Protein AF-A0A842SM44-F1 (afdb_monomer_lite)

Radius of gyration: 12.61 Å; chains: 1; bounding box: 32×22×26 Å

Foldseek 3Di:
DVVVVVVVVVVPWDKDWDDQVVCCVPNPHDDDDDTDMDTDDDPVCVVVVVVVD

pLDDT: mean 88.4, std 11.48, range [53.69, 97.12]

Secondary structure (DSSP, 8-state):
-HHHHHHHHHHT--EEEEHHHHHHHHS-----S--EEEE---GGGHHHHTTT-

Structure (mmCIF, N/CA/C/O backbone):
data_AF-A0A842SM44-F1
#
_entry.id   AF-A0A842SM44-F1
#
loop_
_atom_site.group_PDB
_atom_site.id
_atom_site.type_symbol
_atom_site.label_atom_id
_atom_site.label_alt_id
_atom_site.label_comp_id
_atom_site.label_asym_id
_atom_site.label_entity_id
_atom_site.label_seq_id
_atom_site.pdbx_PDB_ins_code
_atom_site.Cartn_x
_atom_site.Cartn_y
_atom_site.Cartn_z
_atom_site.occupancy
_atom_site.B_iso_or_equiv
_atom_site.auth_seq_id
_atom_site.auth_comp_id
_atom_site.auth_asym_id
_atom_site.auth_atom_id
_atom_site.pdbx_PDB_model_num
ATOM 1 N N . MET A 1 1 ? 8.156 5.367 1.728 1.00 87.44 1 MET A N 1
ATOM 2 C CA . MET A 1 1 ? 7.576 4.007 1.792 1.00 87.44 1 MET A CA 1
ATOM 3 C C . MET A 1 1 ? 7.293 3.492 3.210 1.00 87.44 1 MET A C 1
ATOM 5 O O . MET A 1 1 ? 6.132 3.285 3.524 1.00 87.44 1 MET A O 1
ATOM 9 N N . LYS A 1 2 ? 8.278 3.348 4.116 1.00 93.19 2 LYS A N 1
ATOM 10 C CA . LYS A 1 2 ? 8.055 2.792 5.480 1.00 93.19 2 LYS A CA 1
ATOM 11 C C . LYS A 1 2 ? 6.903 3.439 6.277 1.00 93.19 2 LYS A C 1
ATOM 13 O O . LYS A 1 2 ? 6.124 2.729 6.901 1.00 93.19 2 LYS A O 1
ATOM 18 N N . ARG A 1 3 ? 6.774 4.773 6.235 1.00 93.44 3 ARG A N 1
ATOM 19 C CA . ARG A 1 3 ? 5.684 5.509 6.907 1.00 93.44 3 ARG A CA 1
ATOM 20 C C . ARG A 1 3 ? 4.299 5.114 6.384 1.00 93.44 3 ARG A C 1
ATOM 22 O O . ARG A 1 3 ? 3.407 4.901 7.187 1.00 93.44 3 ARG A O 1
ATOM 29 N N . LEU A 1 4 ? 4.143 4.977 5.068 1.00 91.19 4 LEU A N 1
ATOM 30 C CA . LEU A 1 4 ? 2.875 4.601 4.440 1.00 91.19 4 LEU A CA 1
ATOM 31 C C . LEU A 1 4 ? 2.438 3.194 4.873 1.00 91.19 4 LEU A C 1
ATOM 33 O O . LEU A 1 4 ? 1.328 3.034 5.360 1.00 91.19 4 LEU A O 1
ATOM 37 N N . ILE A 1 5 ? 3.341 2.207 4.810 1.00 92.94 5 ILE A N 1
ATOM 38 C CA . ILE A 1 5 ? 3.065 0.836 5.285 1.00 92.94 5 ILE A CA 1
ATOM 39 C C . ILE A 1 5 ? 2.678 0.836 6.768 1.00 92.94 5 ILE A C 1
ATOM 41 O O . ILE A 1 5 ? 1.743 0.150 7.162 1.00 92.94 5 ILE A O 1
ATOM 45 N N . LYS A 1 6 ? 3.367 1.632 7.599 1.00 95.12 6 LYS A N 1
ATOM 46 C CA . LYS A 1 6 ? 3.042 1.749 9.026 1.00 95.12 6 LYS A CA 1
ATOM 47 C C . LYS A 1 6 ? 1.611 2.244 9.248 1.00 95.12 6 LYS A C 1
ATOM 49 O O . LYS A 1 6 ? 0.928 1.694 10.104 1.00 95.12 6 LYS A O 1
ATOM 54 N N . GLU A 1 7 ? 1.168 3.268 8.522 1.00 91.25 7 GLU A N 1
ATOM 55 C CA . GLU A 1 7 ? -0.190 3.802 8.686 1.00 91.25 7 GLU A CA 1
ATOM 56 C C . GLU A 1 7 ? -1.262 2.875 8.093 1.00 91.25 7 GLU A C 1
ATOM 58 O O . GLU A 1 7 ? -2.298 2.688 8.724 1.00 91.25 7 GLU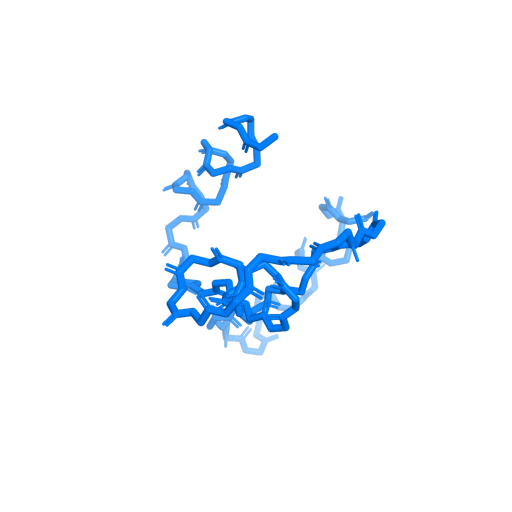 A O 1
ATOM 63 N N . LEU A 1 8 ? -0.994 2.210 6.964 1.00 90.00 8 LEU A N 1
ATOM 64 C CA . LEU A 1 8 ? -1.901 1.195 6.410 1.00 90.00 8 LEU A CA 1
ATOM 65 C C . LEU A 1 8 ? -2.051 -0.008 7.352 1.00 90.00 8 LEU A C 1
ATOM 67 O O . LEU A 1 8 ? -3.160 -0.444 7.622 1.00 90.00 8 LEU A O 1
ATOM 71 N N . ASN A 1 9 ? -0.963 -0.490 7.957 1.00 92.38 9 ASN A N 1
ATOM 72 C CA . ASN A 1 9 ? -1.044 -1.586 8.928 1.00 92.38 9 ASN A CA 1
ATOM 73 C C . ASN A 1 9 ? -1.841 -1.206 10.188 1.00 92.38 9 ASN A C 1
ATOM 75 O O . ASN A 1 9 ? -2.456 -2.067 10.811 1.00 92.38 9 ASN A O 1
ATOM 79 N N . LYS A 1 10 ? -1.837 0.075 10.579 1.00 92.19 10 LYS A N 1
ATOM 80 C CA . LYS A 1 10 ? -2.643 0.565 11.708 1.00 92.19 10 LYS A CA 1
ATOM 81 C C . LYS A 1 10 ? -4.123 0.711 11.371 1.00 92.19 10 LYS A C 1
ATOM 83 O O . LYS A 1 10 ? -4.930 0.677 12.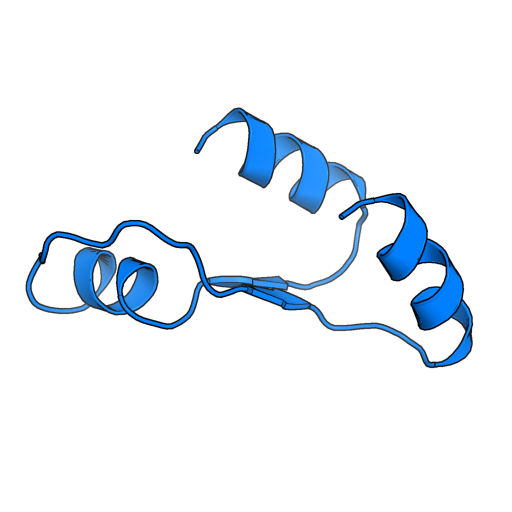293 1.00 92.19 10 LYS A O 1
ATOM 88 N N . SER A 1 11 ? -4.483 0.914 10.102 1.00 86.81 11 SER A N 1
ATOM 89 C CA . SER A 1 11 ? -5.886 1.091 9.707 1.00 86.81 11 SER A CA 1
ATOM 90 C C . SER A 1 11 ? -6.702 -0.199 9.833 1.00 86.81 11 SER A C 1
ATOM 92 O O . SER A 1 11 ? -7.929 -0.132 9.831 1.00 86.81 11 SER A O 1
ATOM 94 N N . GLN A 1 12 ? -6.026 -1.351 9.954 1.00 87.06 12 GLN A N 1
ATOM 95 C CA . GLN A 1 12 ? -6.614 -2.695 10.000 1.00 87.06 12 GLN A CA 1
ATOM 96 C C . GLN A 1 12 ? -7.510 -3.028 8.797 1.00 87.06 12 GLN A C 1
ATOM 98 O O . GLN A 1 12 ? -8.327 -3.940 8.875 1.00 87.06 12 GLN A O 1
ATOM 103 N N . GLN A 1 13 ? -7.363 -2.295 7.692 1.00 89.12 13 GLN A N 1
ATOM 104 C CA . GLN A 1 13 ? -7.995 -2.633 6.423 1.00 89.12 13 GLN A CA 1
ATOM 105 C C . GLN A 1 13 ? -7.049 -3.509 5.615 1.00 89.12 13 GLN A C 1
ATOM 107 O O . GLN A 1 13 ? -5.844 -3.241 5.569 1.00 89.12 13 GLN A O 1
ATOM 112 N N . ASP A 1 14 ? -7.595 -4.510 4.935 1.00 94.06 14 ASP A N 1
ATOM 113 C CA . ASP A 1 14 ? -6.824 -5.255 3.950 1.00 94.06 14 ASP A CA 1
ATOM 114 C C . ASP A 1 14 ? -6.472 -4.328 2.783 1.00 94.06 14 ASP A C 1
ATOM 116 O O . ASP A 1 14 ? -7.298 -3.549 2.297 1.00 94.06 14 ASP A O 1
ATOM 120 N N . TYR A 1 15 ? -5.223 -4.386 2.334 1.00 94.94 15 TYR A N 1
ATOM 121 C CA . TYR A 1 15 ? -4.747 -3.577 1.222 1.00 94.94 15 TYR A CA 1
ATOM 122 C C . TYR A 1 15 ? -3.715 -4.338 0.399 1.00 94.94 15 TYR A C 1
ATOM 124 O O . TYR A 1 15 ? -3.032 -5.238 0.888 1.00 94.94 15 TYR A O 1
ATOM 132 N N . MET A 1 16 ? -3.555 -3.929 -0.855 1.00 96.12 16 MET A N 1
ATOM 133 C CA . MET A 1 16 ? -2.463 -4.385 -1.702 1.00 96.12 16 MET A CA 1
ATOM 134 C C . MET A 1 16 ? -1.895 -3.243 -2.536 1.00 96.12 16 MET A C 1
ATOM 136 O O . MET A 1 16 ? -2.621 -2.355 -2.986 1.00 96.12 16 MET A O 1
ATOM 140 N N . PHE A 1 17 ? -0.584 -3.292 -2.766 1.00 96.31 17 PHE A N 1
ATOM 141 C CA . PHE A 1 17 ? 0.063 -2.445 -3.762 1.00 96.31 17 PHE A CA 1
ATOM 142 C C . PHE A 1 17 ? -0.201 -2.995 -5.157 1.00 96.31 17 PHE A C 1
ATOM 144 O O . PHE A 1 17 ? -0.120 -4.203 -5.380 1.00 96.31 17 PHE A O 1
ATOM 151 N N . THR A 1 18 ? -0.470 -2.100 -6.099 1.00 96.81 18 THR A N 1
ATOM 152 C CA . THR A 1 18 ? -0.652 -2.439 -7.510 1.00 96.81 18 THR A CA 1
ATOM 153 C C . THR A 1 18 ? 0.214 -1.530 -8.389 1.00 96.81 18 THR A C 1
ATOM 155 O O . THR A 1 18 ? 1.131 -0.860 -7.901 1.00 96.81 18 THR A O 1
ATOM 158 N N . GLY A 1 19 ? -0.002 -1.580 -9.700 1.00 95.81 19 GLY A N 1
ATOM 159 C CA . GLY A 1 19 ? 0.667 -0.715 -10.662 1.00 95.81 19 GLY A CA 1
ATOM 160 C C . GLY A 1 19 ? 2.185 -0.894 -10.694 1.00 95.81 19 GLY A C 1
ATOM 161 O O . GLY A 1 19 ? 2.723 -1.995 -10.524 1.00 95.81 19 GLY A O 1
ATOM 162 N N . ALA A 1 20 ? 2.899 0.204 -10.944 1.00 96.31 20 ALA A N 1
ATOM 163 C CA . ALA A 1 20 ? 4.339 0.173 -11.195 1.00 96.31 20 ALA A CA 1
ATOM 164 C C . ALA A 1 20 ? 5.168 -0.289 -9.983 1.00 96.31 20 ALA A C 1
ATOM 166 O O . ALA A 1 20 ? 6.247 -0.863 -10.164 1.00 96.31 20 ALA A O 1
ATOM 167 N N . LEU A 1 21 ? 4.664 -0.100 -8.756 1.00 95.19 21 LEU A N 1
ATOM 168 C CA . LEU A 1 21 ? 5.321 -0.610 -7.553 1.00 95.19 21 LEU A CA 1
ATOM 169 C C . LEU A 1 21 ? 5.257 -2.144 -7.491 1.00 95.19 21 LEU A C 1
ATOM 171 O O . LEU A 1 21 ? 6.278 -2.782 -7.235 1.00 95.19 21 LEU A O 1
ATOM 175 N N . ALA A 1 22 ? 4.100 -2.742 -7.796 1.00 96.44 22 ALA A N 1
ATOM 176 C CA . ALA A 1 22 ? 3.959 -4.198 -7.863 1.00 96.44 22 ALA A CA 1
ATOM 177 C C . ALA A 1 22 ? 4.827 -4.800 -8.980 1.00 96.44 22 ALA A C 1
ATOM 179 O O . ALA A 1 22 ? 5.521 -5.791 -8.755 1.00 96.44 22 ALA A O 1
ATOM 180 N N . VAL A 1 23 ? 4.876 -4.157 -10.153 1.00 97.06 23 VAL A N 1
ATOM 181 C CA . VAL A 1 23 ? 5.776 -4.549 -11.254 1.00 97.06 23 VAL A CA 1
ATOM 182 C C . VAL A 1 23 ? 7.244 -4.456 -10.843 1.00 97.06 23 VAL A C 1
ATOM 184 O O . VAL A 1 23 ? 8.040 -5.301 -11.236 1.00 97.06 23 VAL A O 1
ATOM 187 N N . SER A 1 24 ? 7.618 -3.470 -10.030 1.00 95.31 24 SER A N 1
ATOM 188 C CA . SER A 1 24 ? 9.002 -3.342 -9.568 1.00 95.31 24 SER A CA 1
ATOM 189 C C . SER A 1 24 ? 9.403 -4.415 -8.560 1.00 95.31 24 SER A C 1
ATOM 191 O O . SER A 1 24 ? 10.587 -4.720 -8.453 1.00 95.31 24 SER A O 1
ATOM 193 N N . TYR A 1 25 ? 8.437 -4.990 -7.840 1.00 95.25 25 TYR A N 1
ATOM 194 C CA . TYR A 1 25 ? 8.682 -6.075 -6.893 1.00 95.25 25 TYR A CA 1
ATOM 195 C C . TYR A 1 25 ? 8.645 -7.459 -7.559 1.00 95.25 25 TYR A C 1
ATOM 197 O O . TYR A 1 25 ? 9.533 -8.272 -7.326 1.00 95.25 25 TYR A O 1
ATOM 205 N N . TYR A 1 26 ? 7.639 -7.725 -8.398 1.00 97.12 26 TYR A N 1
ATOM 206 C CA . TYR A 1 26 ? 7.401 -9.050 -8.993 1.00 97.12 26 TYR A CA 1
ATOM 207 C C . TYR A 1 26 ? 7.867 -9.187 -10.452 1.00 97.12 26 TYR A C 1
ATOM 209 O O . TYR A 1 26 ? 7.928 -10.297 -10.974 1.00 97.12 26 TYR A O 1
ATOM 217 N N . GLY A 1 27 ? 8.154 -8.079 -11.134 1.00 95.25 27 GLY A N 1
ATOM 218 C CA . GLY A 1 27 ? 8.502 -8.031 -12.554 1.00 95.25 27 GLY A CA 1
ATOM 219 C C . GLY A 1 27 ? 9.839 -7.334 -12.803 1.00 95.25 27 GLY A C 1
ATOM 220 O O . GLY A 1 27 ? 10.839 -7.622 -12.148 1.00 95.25 27 GLY A O 1
ATOM 221 N N . ARG A 1 28 ? 9.876 -6.429 -13.792 1.00 95.50 28 ARG A N 1
ATOM 222 C CA . ARG A 1 28 ? 11.066 -5.618 -14.088 1.00 95.50 28 ARG A CA 1
ATOM 223 C C . ARG A 1 28 ? 10.945 -4.229 -13.453 1.00 95.50 28 ARG A C 1
ATOM 225 O O . ARG A 1 28 ? 10.014 -3.505 -13.808 1.00 95.50 28 ARG A O 1
ATOM 232 N N . PRO A 1 29 ? 11.890 -3.829 -12.582 1.00 95.44 29 PRO A N 1
ATOM 233 C CA . PRO A 1 29 ? 11.914 -2.497 -11.990 1.00 95.44 29 PRO A CA 1
ATOM 234 C C . PRO A 1 29 ? 11.850 -1.381 -13.032 1.00 95.44 29 PRO A C 1
ATOM 236 O O . PRO A 1 29 ? 12.555 -1.414 -14.041 1.00 95.44 29 PRO A O 1
ATOM 239 N N . ARG A 1 30 ? 11.024 -0.370 -12.758 1.00 94.38 30 ARG A N 1
ATOM 240 C CA . ARG A 1 30 ? 10.940 0.868 -13.539 1.00 94.38 30 ARG A CA 1
ATOM 241 C C . ARG A 1 30 ? 10.709 2.054 -12.617 1.00 94.38 30 ARG A C 1
ATOM 243 O O . ARG A 1 30 ? 10.127 1.911 -11.545 1.00 94.38 30 ARG A O 1
ATOM 250 N N . THR A 1 31 ? 11.112 3.237 -13.061 1.00 95.31 31 THR A N 1
ATOM 251 C CA . THR A 1 31 ? 10.787 4.472 -12.348 1.00 95.31 31 THR A CA 1
ATOM 252 C C . THR A 1 31 ? 9.279 4.719 -12.393 1.00 95.31 31 THR A C 1
ATOM 254 O O . THR A 1 31 ? 8.644 4.575 -13.444 1.00 95.31 31 THR A O 1
ATOM 257 N N . THR A 1 32 ? 8.724 5.094 -11.243 1.00 94.88 32 THR A N 1
ATOM 258 C CA . THR A 1 32 ? 7.363 5.606 -11.090 1.00 94.88 32 THR A CA 1
ATOM 259 C C . THR A 1 32 ? 7.376 6.786 -10.128 1.00 94.88 32 THR A C 1
ATOM 261 O O . THR A 1 32 ? 8.268 6.884 -9.282 1.00 94.88 32 THR A O 1
ATOM 264 N N . THR A 1 33 ? 6.417 7.690 -10.276 1.00 95.50 33 THR A N 1
ATOM 265 C CA . THR A 1 33 ? 6.306 8.896 -9.439 1.00 95.50 33 THR A CA 1
ATOM 266 C C . THR A 1 33 ? 5.161 8.783 -8.433 1.00 95.50 33 THR A C 1
ATOM 268 O O . THR A 1 33 ? 5.155 9.482 -7.422 1.00 95.50 33 THR A O 1
ATOM 271 N N . ASP A 1 34 ? 4.231 7.867 -8.676 1.00 94.25 34 ASP A N 1
ATOM 272 C CA . ASP A 1 34 ? 3.043 7.594 -7.878 1.00 94.25 34 ASP A CA 1
ATOM 273 C C . ASP A 1 34 ? 3.077 6.186 -7.256 1.00 94.25 34 ASP A C 1
ATOM 275 O O . ASP A 1 34 ? 4.009 5.396 -7.447 1.00 94.25 34 ASP A O 1
ATOM 279 N N . ILE A 1 35 ? 2.064 5.904 -6.435 1.00 94.38 35 ILE A N 1
ATOM 280 C CA . ILE A 1 35 ? 1.817 4.595 -5.834 1.00 94.38 35 ILE A CA 1
ATOM 281 C C . ILE A 1 35 ? 0.325 4.306 -5.954 1.00 94.38 35 ILE A C 1
ATOM 283 O O . ILE A 1 35 ? -0.492 5.052 -5.417 1.00 94.38 35 ILE A O 1
ATOM 287 N N . ASP A 1 36 ? -0.005 3.178 -6.572 1.00 95.19 36 ASP A N 1
ATOM 288 C CA . ASP A 1 36 ? -1.368 2.666 -6.641 1.00 95.19 36 ASP A CA 1
ATOM 289 C C . ASP A 1 36 ? -1.628 1.668 -5.503 1.00 95.19 36 ASP A C 1
ATOM 291 O O . ASP A 1 36 ? -0.843 0.739 -5.269 1.00 95.19 36 ASP A O 1
ATOM 295 N N . ILE A 1 37 ? -2.749 1.837 -4.799 1.00 94.88 37 ILE A N 1
ATOM 296 C CA . ILE A 1 37 ? -3.148 0.983 -3.674 1.00 94.88 37 ILE A CA 1
ATOM 297 C C . ILE A 1 37 ? -4.618 0.621 -3.831 1.00 94.88 37 ILE A C 1
ATOM 299 O O . ILE A 1 37 ? -5.464 1.498 -3.992 1.00 94.88 37 ILE A O 1
ATOM 303 N N . ILE A 1 38 ? -4.924 -0.670 -3.737 1.00 95.12 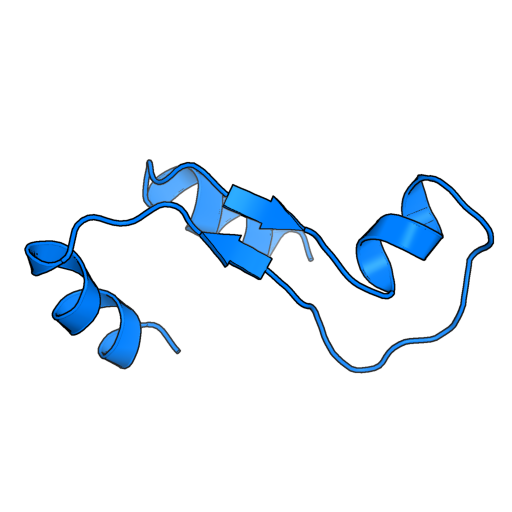38 ILE A N 1
ATOM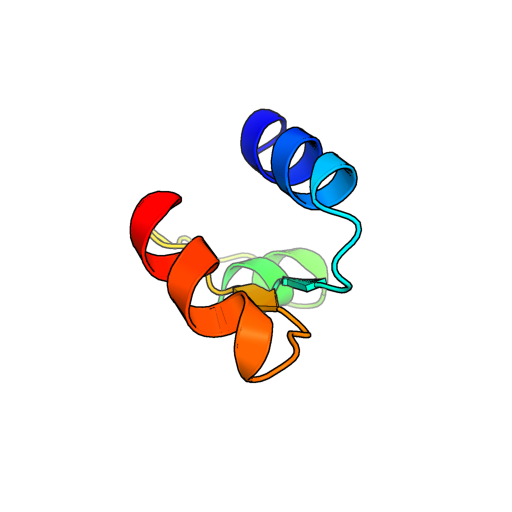 304 C CA . ILE A 1 38 ? -6.296 -1.153 -3.583 1.00 95.12 38 ILE A CA 1
ATOM 305 C C . ILE A 1 38 ? -6.512 -1.437 -2.101 1.00 95.12 38 ILE A C 1
ATOM 307 O O . ILE A 1 38 ? -5.706 -2.130 -1.482 1.00 95.12 38 ILE A O 1
ATOM 311 N N . ILE A 1 39 ? -7.583 -0.884 -1.538 1.00 92.50 39 ILE A N 1
ATOM 312 C CA . ILE A 1 39 ? -7.955 -1.038 -0.131 1.00 92.50 39 ILE A CA 1
ATOM 313 C C . ILE A 1 39 ? -9.337 -1.679 -0.091 1.00 92.50 39 ILE A C 1
ATOM 315 O O . ILE A 1 39 ? -10.276 -1.177 -0.711 1.00 92.50 39 ILE A O 1
ATOM 319 N N . GLN A 1 40 ? -9.465 -2.779 0.641 1.00 92.12 40 G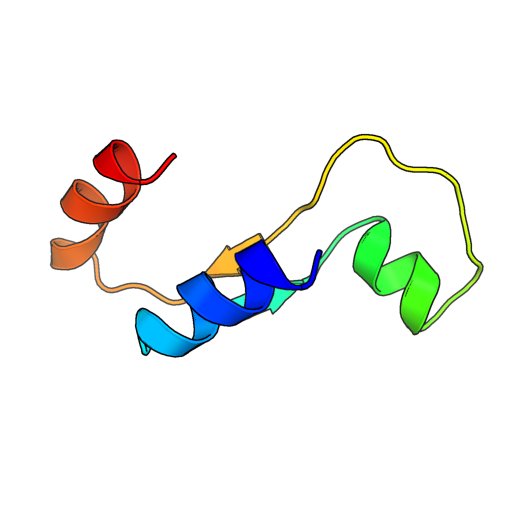LN A N 1
ATOM 320 C CA . GLN A 1 40 ? -10.764 -3.343 0.958 1.00 92.12 40 GLN A CA 1
ATOM 321 C C . GLN A 1 40 ? -11.438 -2.446 1.992 1.00 92.12 40 GLN A C 1
ATOM 323 O O . GLN A 1 40 ? -10.866 -2.134 3.030 1.00 92.12 40 GLN A O 1
ATOM 328 N N . THR A 1 41 ? -12.653 -1.995 1.702 1.00 87.94 41 THR A N 1
ATOM 329 C CA . THR A 1 41 ? -13.408 -1.133 2.607 1.00 87.94 41 THR A CA 1
ATOM 330 C C . THR A 1 41 ? -14.891 -1.461 2.535 1.00 87.94 41 THR A C 1
ATOM 332 O O . THR A 1 41 ? -15.374 -2.013 1.543 1.00 87.94 41 THR A O 1
ATOM 335 N N . ARG A 1 42 ? -15.624 -1.126 3.595 1.00 87.50 42 ARG A N 1
ATOM 336 C CA . ARG A 1 42 ? -17.087 -1.185 3.616 1.00 87.50 42 ARG A CA 1
ATOM 337 C C . ARG A 1 42 ? -17.631 0.166 3.171 1.00 87.50 42 ARG A C 1
ATOM 339 O O . ARG A 1 42 ? -17.013 1.196 3.424 1.00 87.50 42 ARG A O 1
ATOM 346 N N . THR A 1 43 ? -18.809 0.190 2.555 1.00 84.44 43 THR A N 1
ATOM 347 C CA . THR A 1 43 ? -19.418 1.433 2.048 1.00 84.44 43 THR A CA 1
ATOM 348 C C . THR A 1 43 ? -19.538 2.520 3.124 1.00 84.44 43 THR A C 1
ATOM 350 O O . THR A 1 43 ? -19.307 3.694 2.848 1.00 84.44 43 THR A O 1
ATOM 353 N N . GLU A 1 44 ? -19.823 2.127 4.365 1.00 82.44 44 GLU A N 1
ATOM 354 C CA . GLU A 1 44 ? -19.888 3.012 5.538 1.00 82.44 44 GLU A CA 1
ATOM 355 C C . GLU A 1 44 ? -18.551 3.695 5.888 1.00 82.44 44 GLU A C 1
ATOM 357 O O . GLU A 1 44 ? -18.535 4.827 6.377 1.00 82.44 44 GLU A O 1
ATOM 362 N N . ASP A 1 45 ? -17.423 3.058 5.569 1.00 78.44 45 ASP A N 1
ATOM 363 C CA . ASP A 1 45 ? -16.078 3.542 5.882 1.00 78.44 45 ASP A CA 1
ATOM 364 C C . ASP A 1 45 ? -15.494 4.449 4.779 1.00 78.44 45 ASP A C 1
ATOM 366 O O . ASP A 1 45 ? -14.520 5.164 5.024 1.00 78.44 45 ASP A O 1
ATOM 370 N N . ILE A 1 46 ? -16.119 4.515 3.594 1.00 78.00 46 ILE A N 1
ATOM 371 C CA . ILE A 1 46 ? -15.654 5.341 2.459 1.00 78.00 46 ILE A CA 1
ATOM 372 C C . ILE A 1 46 ? -15.511 6.818 2.861 1.00 78.00 46 ILE A C 1
ATOM 374 O O . ILE A 1 46 ? -14.546 7.487 2.494 1.00 78.00 46 ILE A O 1
ATOM 378 N N . SER A 1 47 ? -16.432 7.327 3.684 1.00 72.44 47 SER A N 1
ATOM 379 C CA . SER A 1 47 ? -16.417 8.720 4.159 1.00 72.44 47 SER A CA 1
ATOM 380 C C . SER A 1 47 ? -15.208 9.069 5.045 1.00 72.44 47 SER A C 1
ATOM 382 O O . SER A 1 47 ? -14.863 10.246 5.196 1.00 72.44 47 SER A O 1
ATOM 384 N N . ARG A 1 48 ? -14.547 8.064 5.635 1.00 69.38 48 ARG A N 1
ATOM 385 C CA . ARG A 1 48 ? -13.311 8.229 6.414 1.00 69.38 48 ARG A CA 1
ATOM 386 C C . ARG A 1 48 ? -12.077 8.297 5.520 1.00 69.38 48 ARG A C 1
ATOM 388 O O . ARG A 1 48 ? -11.121 8.974 5.888 1.00 69.38 48 ARG A O 1
ATOM 395 N N . LEU A 1 49 ? -12.116 7.665 4.346 1.00 66.06 49 LEU A N 1
ATOM 396 C CA . LEU A 1 49 ? -10.995 7.638 3.407 1.00 66.06 49 LEU A CA 1
ATOM 397 C C . LEU A 1 49 ? -10.703 9.031 2.825 1.00 66.06 49 LEU A C 1
ATOM 399 O O . LEU A 1 49 ? -9.549 9.441 2.788 1.00 66.06 49 LEU A O 1
ATOM 403 N N . ASN A 1 50 ? -11.748 9.807 2.508 1.00 59.12 50 ASN A N 1
ATOM 404 C CA . ASN A 1 50 ? -11.631 11.183 1.995 1.00 59.12 50 ASN A CA 1
ATOM 405 C C . ASN A 1 50 ? -10.952 12.177 2.952 1.00 59.12 50 ASN A C 1
ATOM 407 O O . ASN A 1 50 ? -10.648 13.291 2.547 1.00 59.12 50 ASN A O 1
ATOM 411 N N . ARG A 1 51 ? -10.770 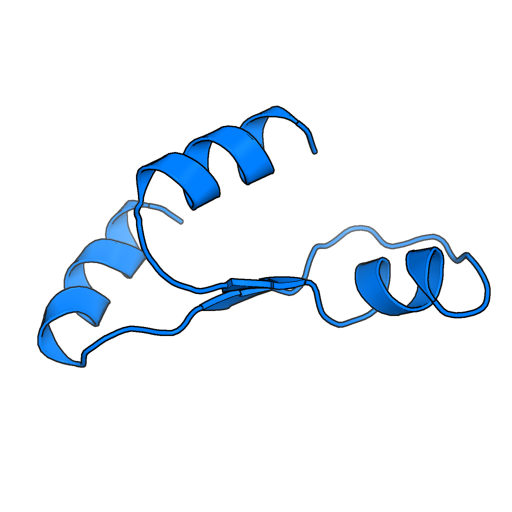11.830 4.233 1.00 55.19 51 ARG A N 1
ATOM 412 C CA . ARG A 1 51 ? -10.073 12.690 5.206 1.00 55.19 51 ARG A CA 1
ATOM 413 C C . ARG A 1 51 ? -8.606 12.316 5.403 1.00 55.19 51 ARG A C 1
ATOM 415 O O . ARG A 1 51 ? -7.882 13.068 6.047 1.00 55.19 51 ARG A O 1
ATOM 422 N N . ALA A 1 52 ? -8.199 11.141 4.928 1.00 57.12 52 ALA A N 1
ATOM 423 C CA . ALA A 1 52 ? -6.858 10.598 5.127 1.00 57.12 52 ALA A CA 1
ATOM 424 C C . ALA A 1 52 ? -5.932 10.808 3.916 1.00 57.12 52 ALA A C 1
ATOM 426 O O . ALA A 1 52 ? -4.719 10.635 4.054 1.00 57.12 52 ALA A O 1
ATOM 427 N N . LEU A 1 53 ? -6.507 11.160 2.763 1.00 53.69 53 LEU A N 1
ATOM 428 C CA . LEU A 1 53 ? -5.838 11.471 1.499 1.00 53.69 53 LEU A CA 1
ATOM 429 C C . LEU A 1 53 ? -6.002 12.961 1.190 1.00 53.69 53 LEU A C 1
ATOM 431 O O . LEU A 1 53 ? -5.027 13.542 0.669 1.00 53.69 53 LEU A O 1
#

Sequence (53 aa):
MKRLIKELNKSQQDYMFTGALAVSYYGRPRTTTDIDIIIQTRTEDISRLNRAL